Protein AF-A0A4U2E986-F1 (afdb_monomer_lite)

Radius of gyration: 21.04 Å; chains: 1; bounding box: 60×26×69 Å

Sequence (95 aa):
TTSEVTITINGADDPSEITVGEGDSDMGEVTEDVDVAPESNDLMATGTLTITDVDANDVAAFQPNGTFNPEGSTNYTALGMLTITDDGEWTYVVD

Structure (mmCIF, N/CA/C/O backbone):
data_AF-A0A4U2E986-F1
#
_entry.id   AF-A0A4U2E986-F1
#
loop_
_atom_site.group_PDB
_atom_site.id
_atom_site.type_symbol
_atom_site.label_atom_id
_atom_site.label_alt_id
_atom_site.label_comp_id
_atom_site.label_asym_id
_atom_site.label_entity_id
_atom_site.label_seq_id
_atom_site.pdbx_PDB_ins_code
_atom_site.Cartn_x
_atom_site.Cartn_y
_atom_site.Cartn_z
_atom_site.occupancy
_atom_site.B_iso_or_equiv
_atom_site.auth_seq_id
_atom_site.auth_comp_id
_atom_site.auth_asym_id
_atom_site.auth_atom_id
_atom_site.pdbx_PDB_model_num
ATOM 1 N N . THR A 1 1 ? -40.835 0.645 45.882 1.00 66.62 1 THR A N 1
ATOM 2 C CA . THR A 1 1 ? -40.529 1.581 44.784 1.00 66.62 1 THR A CA 1
ATOM 3 C C . THR A 1 1 ? -39.421 0.969 43.968 1.00 66.62 1 THR A C 1
ATOM 5 O O . THR A 1 1 ? -38.551 0.330 44.547 1.00 66.62 1 THR A O 1
ATOM 8 N N . THR A 1 2 ? -39.488 1.089 42.650 1.00 73.62 2 THR A N 1
ATOM 9 C CA . THR A 1 2 ? -38.437 0.596 41.755 1.00 73.62 2 THR A CA 1
ATOM 10 C C . THR A 1 2 ? -37.602 1.795 41.337 1.00 73.62 2 THR A C 1
ATOM 12 O O . THR A 1 2 ? -38.172 2.840 41.026 1.00 73.62 2 THR A O 1
ATOM 15 N N . SER A 1 3 ? -36.281 1.658 41.376 1.00 82.44 3 SER A N 1
ATOM 16 C CA . SER A 1 3 ? -35.354 2.676 40.886 1.00 82.44 3 SER A CA 1
ATOM 17 C C . SER A 1 3 ? -34.707 2.158 39.615 1.00 82.44 3 SER A C 1
ATOM 19 O O . SER A 1 3 ? -34.283 1.005 39.566 1.00 82.44 3 SER A O 1
ATOM 21 N N . GLU A 1 4 ? -34.649 3.009 38.602 1.00 88.44 4 GLU A N 1
ATOM 22 C CA . GLU A 1 4 ? -33.993 2.712 37.337 1.00 88.44 4 GLU A CA 1
ATOM 23 C C . GLU A 1 4 ? -32.568 3.269 37.382 1.00 88.44 4 GLU A C 1
ATOM 25 O O . GLU A 1 4 ? -32.343 4.392 37.839 1.00 88.44 4 GLU A O 1
ATOM 30 N N . VAL A 1 5 ? -31.599 2.453 36.973 1.00 90.19 5 VAL A N 1
ATOM 31 C CA . VAL A 1 5 ? -30.190 2.841 36.879 1.00 90.19 5 VAL A CA 1
ATOM 32 C C . VAL A 1 5 ? -29.782 2.676 35.428 1.00 90.19 5 VAL A C 1
ATOM 34 O O . VAL A 1 5 ? -29.772 1.560 34.913 1.00 90.19 5 VAL A O 1
ATOM 37 N N . THR A 1 6 ? -29.434 3.785 34.786 1.00 93.56 6 THR A N 1
ATOM 38 C CA . THR A 1 6 ? -28.896 3.785 33.425 1.00 93.56 6 THR A CA 1
ATOM 39 C C . THR A 1 6 ? -27.378 3.801 33.492 1.00 93.56 6 THR A C 1
ATOM 41 O O . THR A 1 6 ? -26.792 4.661 34.151 1.00 93.56 6 THR A O 1
ATOM 44 N N . ILE A 1 7 ? -26.744 2.856 32.801 1.00 93.19 7 ILE A N 1
ATOM 45 C CA . ILE A 1 7 ? -25.295 2.814 32.607 1.00 93.19 7 ILE A CA 1
ATOM 46 C C . ILE A 1 7 ? -25.023 3.092 31.131 1.00 93.19 7 ILE A C 1
ATOM 48 O O . ILE A 1 7 ? -25.613 2.447 30.267 1.00 93.19 7 ILE A O 1
ATOM 52 N N . THR A 1 8 ? -24.113 4.024 30.861 1.00 94.69 8 THR A N 1
ATOM 53 C CA . THR A 1 8 ? -23.616 4.312 29.512 1.00 94.69 8 THR A CA 1
ATOM 54 C C . THR A 1 8 ? -22.156 3.888 29.425 1.00 94.69 8 THR A C 1
ATOM 56 O O . THR A 1 8 ? -21.355 4.272 30.278 1.00 94.69 8 THR A O 1
ATOM 59 N N . ILE A 1 9 ? -21.816 3.112 28.398 1.00 92.50 9 ILE A N 1
ATOM 60 C CA . ILE A 1 9 ? -20.442 2.735 28.056 1.00 92.50 9 ILE A CA 1
ATOM 61 C C . ILE A 1 9 ? -20.120 3.407 26.725 1.00 92.50 9 ILE A C 1
ATOM 63 O O . ILE A 1 9 ? -20.899 3.285 25.783 1.00 92.50 9 ILE A O 1
ATOM 67 N N . ASN A 1 10 ? -18.991 4.106 26.662 1.00 91.25 10 ASN A N 1
ATOM 68 C CA . ASN A 1 10 ? -18.475 4.684 25.427 1.00 91.25 10 ASN A CA 1
ATOM 69 C C . ASN A 1 10 ? -17.209 3.914 25.047 1.00 91.25 10 ASN A C 1
ATOM 71 O O . ASN A 1 10 ? -16.316 3.789 25.889 1.00 91.25 10 ASN A O 1
ATOM 75 N N . GLY A 1 11 ? -17.167 3.387 23.824 1.00 91.88 11 GLY A N 1
ATOM 76 C CA . GLY A 1 11 ? -15.955 2.800 23.255 1.00 91.88 11 GLY A CA 1
ATOM 77 C C . GLY A 1 11 ? -14.869 3.855 23.034 1.00 91.88 11 GLY A C 1
ATOM 78 O O . GLY A 1 11 ? -15.152 5.058 23.043 1.00 91.88 11 GLY A O 1
ATOM 79 N N . ALA A 1 12 ? -13.635 3.387 22.880 1.00 94.62 12 ALA A N 1
ATOM 80 C CA . ALA A 1 12 ? -12.528 4.172 22.350 1.00 94.62 12 ALA A CA 1
ATOM 81 C C . ALA A 1 12 ? -12.240 3.692 20.925 1.00 94.62 12 ALA A C 1
ATOM 83 O O . ALA A 1 12 ? -12.655 2.596 20.583 1.00 94.62 12 ALA A O 1
ATOM 84 N N . ASP A 1 13 ? -11.555 4.531 20.158 1.00 94.94 13 ASP A N 1
ATOM 85 C CA . ASP A 1 13 ? -11.035 4.201 18.831 1.00 94.94 13 ASP A CA 1
ATOM 86 C C . ASP A 1 13 ? -9.885 3.189 18.969 1.00 94.94 13 ASP A C 1
ATOM 88 O O . ASP A 1 13 ? -8.956 3.418 19.761 1.00 94.94 13 ASP A O 1
ATOM 92 N N . ASP A 1 14 ? -9.965 2.085 18.239 1.00 95.44 14 ASP A N 1
ATOM 93 C CA . ASP A 1 14 ? -8.947 1.049 18.125 1.00 95.44 14 ASP A CA 1
ATOM 94 C C . ASP A 1 14 ? -8.212 1.204 16.773 1.00 95.44 14 ASP A C 1
ATOM 96 O O . ASP A 1 14 ? -8.831 1.476 15.752 1.00 95.44 14 ASP A O 1
ATOM 100 N N . PRO A 1 15 ? -6.875 1.051 16.708 1.00 95.50 15 PRO A N 1
ATOM 101 C CA . PRO A 1 15 ? -6.166 1.170 15.436 1.00 95.50 15 PRO A CA 1
ATOM 102 C C . PRO A 1 15 ? -6.541 0.054 14.456 1.00 95.50 15 PRO A C 1
ATOM 104 O O . PRO A 1 15 ? -6.563 -1.119 14.839 1.00 95.50 15 PRO A O 1
ATOM 107 N N . SER A 1 16 ? -6.673 0.396 13.174 1.00 96.69 16 SER A N 1
ATOM 108 C CA . SER A 1 16 ? -6.788 -0.603 12.114 1.00 96.69 16 SER A CA 1
ATOM 109 C C . SER A 1 16 ? -5.554 -1.515 12.058 1.00 96.69 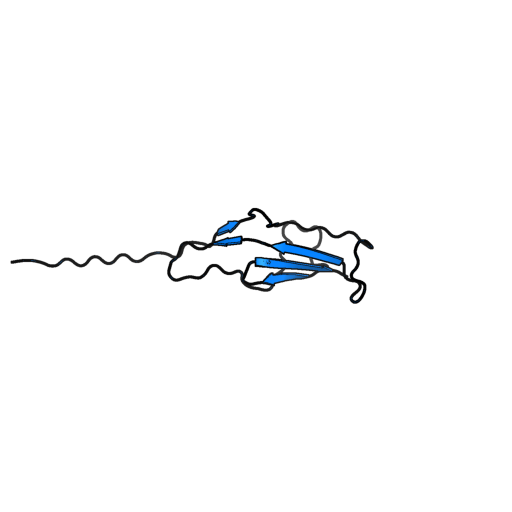16 SER A C 1
ATOM 111 O O . SER A 1 16 ? -4.411 -1.090 12.266 1.00 96.69 16 SER A O 1
ATOM 113 N N . GLU A 1 17 ? -5.775 -2.780 11.723 1.00 97.44 17 GLU A N 1
ATOM 114 C CA . GLU A 1 17 ? -4.743 -3.800 11.564 1.00 97.44 17 GLU A CA 1
ATOM 115 C C . GLU A 1 17 ? -4.490 -4.068 10.075 1.00 97.44 17 GLU A C 1
ATOM 117 O O . GLU A 1 17 ? -5.413 -4.402 9.332 1.00 97.44 17 GLU A O 1
ATOM 122 N N . ILE A 1 18 ? -3.233 -3.928 9.639 1.00 97.81 18 ILE A N 1
ATOM 123 C CA . ILE A 1 18 ? -2.785 -4.257 8.278 1.00 97.81 18 ILE A CA 1
ATOM 124 C C . ILE A 1 18 ? -2.031 -5.585 8.320 1.00 97.81 18 ILE A C 1
ATOM 126 O O . ILE A 1 18 ? -1.111 -5.757 9.122 1.00 97.81 18 ILE A O 1
ATOM 130 N N . THR A 1 19 ? -2.393 -6.514 7.439 1.00 97.69 19 THR A N 1
ATOM 131 C CA . THR A 1 19 ? -1.799 -7.853 7.367 1.00 97.69 19 THR A CA 1
ATOM 132 C C . THR A 1 19 ? -1.403 -8.224 5.941 1.00 97.69 19 THR A C 1
ATOM 134 O O . THR A 1 19 ? -1.904 -7.662 4.968 1.00 97.69 19 THR A O 1
ATOM 137 N N . VAL A 1 20 ? -0.491 -9.192 5.837 1.00 98.25 20 VAL A N 1
ATOM 138 C CA . VAL A 1 20 ? -0.126 -9.853 4.580 1.00 98.25 20 VAL A CA 1
ATOM 139 C C . VAL A 1 20 ? -0.696 -11.268 4.636 1.00 98.25 20 V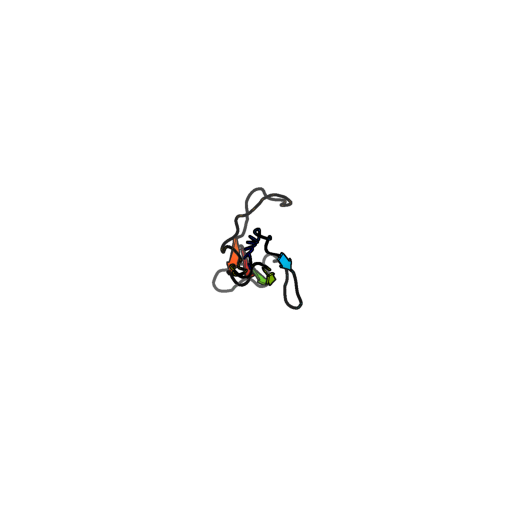AL A C 1
ATOM 141 O O . VAL A 1 20 ? -0.112 -12.164 5.255 1.00 98.25 20 VAL A O 1
ATOM 144 N N . GLY A 1 21 ? -1.896 -11.434 4.082 1.00 94.69 21 GLY A N 1
ATOM 145 C CA . GLY A 1 21 ? -2.605 -12.706 4.008 1.00 94.69 21 GLY A CA 1
ATOM 146 C C . GLY A 1 21 ? -2.165 -13.603 2.847 1.00 94.69 21 GLY A C 1
ATOM 147 O O . GLY A 1 21 ? -1.177 -13.367 2.155 1.00 94.69 21 GLY A O 1
ATOM 148 N N . GLU A 1 22 ? -2.927 -14.673 2.622 1.00 95.81 22 GLU A N 1
ATOM 149 C CA . GLU A 1 22 ? -2.745 -15.518 1.440 1.00 95.81 22 GLU A CA 1
ATOM 150 C C . GLU A 1 22 ? -3.112 -14.730 0.174 1.00 95.81 22 GLU A C 1
ATOM 152 O O . GLU A 1 22 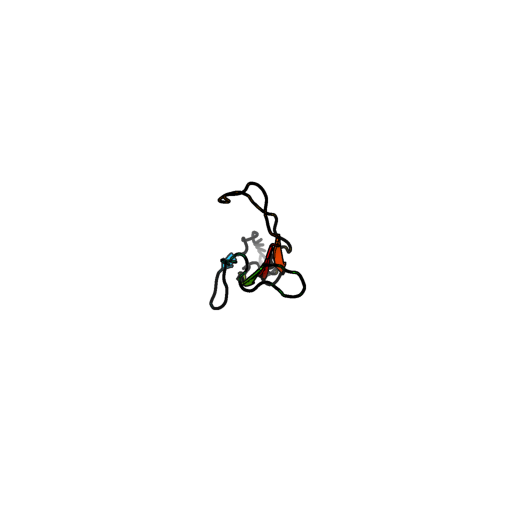? -4.253 -14.306 0.017 1.00 95.81 22 GLU A O 1
ATOM 157 N N . GLY A 1 23 ? -2.146 -14.560 -0.730 1.00 94.31 23 GLY A N 1
ATOM 158 C CA . GLY A 1 23 ? -2.314 -13.784 -1.963 1.00 94.31 23 GLY A CA 1
ATOM 159 C C . GLY A 1 23 ? -1.862 -12.325 -1.859 1.00 94.31 23 GLY A C 1
ATOM 160 O O . GLY A 1 23 ? -1.636 -11.711 -2.898 1.00 94.31 23 GLY A O 1
ATOM 161 N N . ASP A 1 24 ? -1.648 -11.819 -0.644 1.00 98.25 24 ASP A N 1
ATOM 162 C CA . ASP A 1 24 ? -1.085 -10.491 -0.407 1.00 98.25 24 ASP A CA 1
ATOM 163 C C . ASP A 1 24 ? 0.439 -10.482 -0.544 1.00 98.25 24 ASP A C 1
ATOM 165 O O . ASP A 1 24 ? 1.121 -11.510 -0.465 1.00 98.25 24 ASP A O 1
ATOM 169 N N . SER A 1 25 ? 0.989 -9.283 -0.702 1.00 97.94 25 SER A N 1
ATOM 170 C CA . SER A 1 25 ? 2.420 -9.043 -0.587 1.00 97.94 25 SER A CA 1
ATOM 171 C C . SER A 1 25 ? 2.686 -7.615 -0.138 1.00 97.94 25 SER A C 1
ATOM 173 O O . SER A 1 25 ? 2.095 -6.678 -0.662 1.00 97.94 25 SER A O 1
ATOM 175 N N . ASP A 1 26 ? 3.616 -7.441 0.794 1.00 96.62 26 ASP A N 1
ATOM 176 C CA . ASP A 1 26 ? 4.189 -6.152 1.194 1.00 96.62 26 ASP A CA 1
ATOM 177 C C . ASP A 1 26 ? 5.538 -5.874 0.509 1.00 96.62 26 ASP A C 1
ATOM 179 O O . ASP A 1 26 ? 6.240 -4.922 0.858 1.00 96.62 26 ASP A O 1
ATOM 183 N N . MET A 1 27 ? 5.915 -6.702 -0.470 1.00 95.56 27 MET A N 1
ATOM 184 C CA . MET A 1 27 ? 7.189 -6.616 -1.172 1.00 95.56 27 MET A CA 1
ATOM 185 C C . MET A 1 27 ? 6.996 -6.701 -2.686 1.00 95.56 27 MET A C 1
ATOM 187 O O . MET A 1 27 ? 6.168 -7.445 -3.200 1.00 95.56 27 MET A O 1
ATOM 191 N N . GLY A 1 28 ? 7.833 -5.973 -3.417 1.00 96.00 28 GLY A N 1
ATOM 192 C CA . GLY A 1 28 ? 7.935 -6.051 -4.867 1.00 96.00 28 GLY A CA 1
ATOM 193 C C . GLY A 1 28 ? 9.339 -5.676 -5.310 1.00 96.00 28 GLY A C 1
ATOM 194 O O . GLY A 1 28 ? 10.028 -4.911 -4.633 1.00 96.00 28 GLY A O 1
ATOM 195 N N . GLU A 1 29 ? 9.767 -6.218 -6.443 1.00 96.69 29 GLU A N 1
ATOM 196 C CA . GLU A 1 29 ? 11.051 -5.894 -7.052 1.00 96.69 29 GLU A CA 1
ATOM 197 C C . GLU A 1 29 ? 10.882 -5.649 -8.547 1.00 96.69 29 GLU A C 1
ATOM 199 O O . GLU A 1 29 ? 10.014 -6.227 -9.198 1.00 96.69 29 GLU A O 1
ATOM 204 N N . VAL A 1 30 ? 11.735 -4.782 -9.079 1.00 97.88 30 VAL A N 1
ATOM 205 C CA . VAL A 1 30 ? 11.888 -4.551 -10.512 1.00 97.88 30 VAL A CA 1
ATOM 206 C C . VAL A 1 30 ? 13.367 -4.646 -10.856 1.00 97.88 30 VAL A C 1
ATOM 208 O O . VAL A 1 30 ? 14.226 -4.354 -10.021 1.00 97.88 30 VAL A O 1
ATOM 211 N N . THR A 1 31 ? 13.674 -5.061 -12.080 1.00 97.75 31 THR A N 1
ATOM 212 C CA . THR A 1 31 ? 15.045 -5.109 -12.598 1.00 97.75 31 THR A CA 1
ATOM 213 C C . THR A 1 31 ? 15.115 -4.267 -13.862 1.00 97.75 31 THR A C 1
ATOM 215 O O . THR A 1 31 ? 14.233 -4.369 -14.708 1.00 97.75 31 THR A O 1
ATOM 218 N N . GLU A 1 32 ? 16.161 -3.448 -13.982 1.00 97.12 32 GLU A N 1
ATOM 219 C CA . GLU A 1 32 ? 16.426 -2.648 -15.184 1.00 97.12 32 GLU A CA 1
ATOM 220 C C . GLU A 1 32 ? 16.344 -3.518 -16.445 1.00 97.12 32 GLU A C 1
ATOM 222 O O . GLU A 1 32 ? 16.871 -4.633 -16.475 1.00 97.12 32 GLU A O 1
ATOM 227 N N . ASP A 1 33 ? 15.662 -3.002 -17.468 1.00 96.94 33 ASP A N 1
ATOM 228 C CA . ASP A 1 33 ? 15.455 -3.648 -18.768 1.00 96.94 33 ASP A CA 1
ATOM 229 C C . ASP A 1 33 ? 14.687 -4.990 -18.747 1.00 96.94 33 ASP A C 1
ATOM 231 O O . ASP A 1 33 ? 14.611 -5.676 -19.773 1.00 96.94 33 ASP A O 1
ATOM 235 N N . VAL A 1 34 ? 14.089 -5.384 -17.618 1.00 97.62 34 VAL A N 1
ATOM 236 C CA . VAL A 1 34 ? 13.304 -6.623 -17.486 1.00 97.62 34 VAL A CA 1
ATOM 237 C C . VAL A 1 34 ? 11.822 -6.296 -17.335 1.00 97.62 34 VAL A C 1
ATOM 239 O O . VAL A 1 34 ? 11.447 -5.494 -16.490 1.00 97.62 34 VAL A O 1
ATOM 242 N N . ASP A 1 35 ? 10.980 -6.944 -18.146 1.00 96.12 35 ASP A N 1
ATOM 243 C CA . ASP A 1 35 ? 9.515 -6.799 -18.116 1.00 96.12 35 ASP A CA 1
ATOM 244 C C . ASP A 1 35 ? 9.018 -5.341 -18.233 1.00 96.12 35 ASP A C 1
ATOM 246 O O . ASP A 1 35 ? 7.969 -4.970 -17.708 1.00 96.12 35 ASP A O 1
ATOM 250 N N . VAL A 1 36 ? 9.764 -4.524 -18.984 1.00 97.69 36 VAL A N 1
ATOM 251 C CA . VAL A 1 36 ? 9.442 -3.123 -19.285 1.00 97.69 36 VAL A CA 1
ATOM 252 C C . VAL A 1 36 ? 8.105 -3.022 -20.026 1.00 97.69 36 VAL A C 1
ATOM 254 O O . VAL A 1 36 ? 7.888 -3.684 -21.050 1.00 97.69 36 VAL A O 1
ATOM 257 N N . ALA A 1 37 ? 7.216 -2.155 -19.543 1.00 96.19 37 ALA A N 1
ATOM 258 C CA . ALA A 1 37 ? 5.925 -1.910 -20.164 1.00 96.19 37 ALA A CA 1
ATOM 259 C C . ALA A 1 37 ? 6.120 -1.282 -21.561 1.00 96.19 37 ALA A C 1
ATOM 261 O O . ALA A 1 37 ? 6.684 -0.195 -21.678 1.00 96.19 37 ALA A O 1
ATOM 262 N N . PRO A 1 38 ? 5.633 -1.908 -22.648 1.00 94.06 38 PRO A N 1
ATOM 263 C CA . PRO A 1 38 ? 6.005 -1.521 -24.013 1.00 94.06 38 PRO A CA 1
ATOM 264 C C . PRO A 1 38 ? 5.468 -0.154 -24.460 1.00 94.06 38 PRO A C 1
ATOM 266 O O . PRO A 1 38 ? 5.941 0.384 -25.459 1.00 94.06 38 PRO A O 1
ATOM 269 N N . GLU A 1 39 ? 4.457 0.388 -23.775 1.00 94.69 39 GLU A N 1
ATOM 270 C CA . GLU A 1 39 ? 3.861 1.681 -24.130 1.00 94.69 39 GLU A CA 1
ATOM 271 C C . GLU A 1 39 ? 4.424 2.846 -23.316 1.00 94.69 39 GLU A C 1
ATOM 273 O O . GLU A 1 39 ? 4.624 3.926 -23.874 1.00 94.69 39 GLU A O 1
ATOM 278 N N . SER A 1 40 ? 4.680 2.644 -22.022 1.00 95.06 40 SER A N 1
ATOM 279 C CA . SER A 1 40 ? 5.178 3.700 -21.138 1.00 95.06 40 SER A CA 1
ATOM 280 C C . SER A 1 40 ? 6.690 3.661 -20.917 1.00 95.06 40 SER A C 1
ATOM 282 O O . SER A 1 40 ? 7.253 4.685 -20.560 1.00 95.06 40 SER A O 1
ATOM 284 N N . ASN A 1 41 ? 7.345 2.537 -21.232 1.00 95.88 41 ASN A N 1
ATOM 285 C CA . ASN A 1 41 ? 8.725 2.204 -20.863 1.00 95.88 41 ASN A CA 1
ATOM 286 C C . ASN A 1 41 ? 8.978 2.112 -19.352 1.00 95.88 41 ASN A C 1
ATOM 288 O O . ASN A 1 41 ? 10.128 2.098 -18.940 1.00 95.88 41 ASN A O 1
ATOM 292 N N . ASP A 1 42 ? 7.929 1.958 -18.544 1.00 97.56 42 ASP A N 1
ATOM 293 C CA . ASP A 1 42 ? 8.094 1.824 -17.100 1.00 97.56 42 ASP A CA 1
ATOM 294 C C . ASP A 1 42 ? 8.366 0.374 -16.674 1.00 97.56 42 ASP A C 1
ATOM 296 O O . ASP A 1 42 ? 7.856 -0.590 -17.257 1.00 97.56 42 ASP A O 1
ATOM 300 N N . LEU A 1 43 ? 9.080 0.230 -15.565 1.00 98.50 43 LEU A N 1
ATOM 301 C CA . LEU A 1 43 ? 9.114 -0.965 -14.735 1.00 98.50 43 LEU A CA 1
ATOM 302 C C . LEU A 1 43 ? 7.995 -0.910 -13.692 1.00 98.50 43 LEU A C 1
ATOM 304 O O . LEU A 1 43 ? 7.765 0.125 -13.058 1.00 98.50 43 LEU A O 1
ATOM 308 N N . MET A 1 44 ? 7.324 -2.042 -13.469 1.00 97.88 44 MET A N 1
ATOM 309 C CA . MET A 1 44 ? 6.167 -2.112 -12.576 1.00 97.88 44 MET A CA 1
ATOM 310 C C . MET A 1 44 ? 6.234 -3.304 -11.622 1.00 97.88 44 MET A C 1
ATOM 312 O O . MET A 1 44 ? 6.608 -4.407 -12.012 1.00 97.88 44 MET A O 1
ATOM 316 N N . ALA A 1 45 ? 5.791 -3.088 -10.386 1.00 98.00 45 ALA A N 1
ATOM 317 C CA . ALA A 1 45 ? 5.494 -4.142 -9.420 1.00 98.00 45 ALA A CA 1
ATOM 318 C C . ALA A 1 45 ? 4.131 -3.878 -8.769 1.00 98.00 45 ALA A C 1
ATOM 320 O O . ALA A 1 45 ? 3.750 -2.726 -8.558 1.00 98.00 45 ALA A O 1
ATOM 321 N N . THR A 1 46 ? 3.398 -4.940 -8.446 1.00 97.94 46 THR A N 1
ATOM 322 C CA . THR A 1 46 ? 2.048 -4.860 -7.869 1.00 97.94 46 THR A CA 1
ATOM 323 C C . THR A 1 46 ? 1.878 -5.865 -6.744 1.00 97.94 46 THR A C 1
ATOM 325 O O . THR A 1 46 ? 2.487 -6.935 -6.778 1.00 97.94 46 THR A O 1
ATOM 328 N N . GLY A 1 47 ? 0.961 -5.581 -5.831 1.00 98.25 47 GLY A N 1
ATOM 329 C CA . GLY A 1 47 ? 0.513 -6.523 -4.815 1.00 98.25 47 GLY A CA 1
ATOM 330 C C . GLY A 1 47 ? -0.714 -5.998 -4.085 1.00 98.25 47 GLY A C 1
ATOM 331 O O . GLY A 1 47 ? -1.271 -4.961 -4.449 1.00 98.25 47 GLY A O 1
ATOM 332 N N . THR A 1 48 ? -1.137 -6.725 -3.061 1.00 98.25 48 THR A N 1
ATOM 333 C CA . THR A 1 48 ? -2.275 -6.358 -2.215 1.00 98.25 48 THR A CA 1
ATOM 334 C C . THR A 1 48 ? -1.889 -6.428 -0.745 1.00 98.25 48 THR A C 1
ATOM 336 O O . THR A 1 48 ? -0.992 -7.184 -0.368 1.00 98.25 48 THR A O 1
ATOM 339 N N . LEU A 1 49 ? -2.546 -5.614 0.076 1.00 98.19 49 LEU A N 1
ATOM 340 C CA . LEU A 1 49 ? -2.502 -5.671 1.533 1.00 98.19 49 LEU A CA 1
ATOM 341 C C . LEU A 1 49 ? -3.929 -5.763 2.063 1.00 98.19 49 LEU A C 1
ATOM 343 O O . LEU A 1 49 ? -4.820 -5.078 1.566 1.00 98.19 49 LEU A O 1
ATOM 347 N N . THR A 1 50 ? -4.128 -6.535 3.124 1.00 97.75 50 THR A N 1
ATOM 348 C CA . THR A 1 50 ? -5.423 -6.618 3.801 1.00 97.75 50 THR A CA 1
ATOM 349 C C . THR A 1 50 ? -5.464 -5.651 4.981 1.00 97.75 50 THR A C 1
ATOM 351 O O . THR A 1 50 ? -4.536 -5.632 5.790 1.00 97.75 50 THR A O 1
ATOM 354 N N . ILE A 1 51 ? -6.556 -4.893 5.122 1.00 97.50 51 ILE A N 1
ATOM 355 C CA . ILE A 1 51 ? -6.828 -4.040 6.287 1.00 97.50 51 ILE A CA 1
ATOM 356 C C . ILE A 1 51 ? -8.127 -4.455 6.983 1.00 97.50 51 ILE A C 1
ATOM 358 O O . ILE A 1 51 ? -9.136 -4.742 6.337 1.00 97.50 51 ILE A O 1
ATOM 362 N N . THR A 1 52 ? -8.106 -4.492 8.312 1.00 96.81 52 THR A N 1
ATOM 363 C CA . THR A 1 52 ? -9.282 -4.751 9.150 1.00 96.81 52 THR A CA 1
ATOM 364 C C . THR A 1 52 ? -9.380 -3.734 10.270 1.00 96.81 52 THR A C 1
ATOM 366 O O . THR A 1 52 ? -8.363 -3.259 10.763 1.00 96.81 52 THR A O 1
ATOM 369 N N . ASP A 1 53 ? -10.602 -3.454 10.705 1.00 96.88 53 ASP A N 1
ATOM 370 C CA . ASP A 1 53 ? -10.882 -2.572 11.830 1.00 96.88 53 ASP A CA 1
ATOM 371 C C . ASP A 1 53 ? -11.968 -3.206 12.707 1.00 96.88 53 ASP A C 1
ATOM 373 O O . ASP A 1 53 ? -12.902 -3.834 12.192 1.00 96.88 53 ASP A O 1
ATOM 377 N N . VAL A 1 54 ? -11.799 -3.134 14.027 1.00 96.88 54 VAL A N 1
ATOM 378 C CA . VAL A 1 54 ? -12.716 -3.749 14.997 1.00 96.88 54 VAL A CA 1
ATOM 379 C C . VAL A 1 54 ? -13.856 -2.804 15.379 1.00 96.88 54 VAL A C 1
ATOM 381 O O . VAL A 1 54 ? -14.895 -3.266 15.873 1.00 96.88 54 VAL A O 1
ATOM 384 N N . ASP A 1 55 ? -13.705 -1.504 15.121 1.00 96.31 55 ASP A N 1
ATOM 385 C CA . ASP A 1 55 ? -14.702 -0.504 15.458 1.00 96.31 55 ASP A CA 1
ATOM 386 C C . ASP A 1 55 ? -15.924 -0.602 14.547 1.00 96.31 55 ASP A C 1
ATOM 388 O O . ASP A 1 55 ? -15.899 -0.352 13.345 1.00 96.31 55 ASP A O 1
ATOM 392 N N . ALA A 1 56 ? -17.073 -0.926 15.143 1.00 90.06 56 ALA A N 1
ATOM 393 C CA . ALA A 1 56 ? -18.320 -1.135 14.403 1.00 90.06 56 ALA A CA 1
ATOM 394 C C . ALA A 1 56 ? -18.875 0.136 13.729 1.00 90.06 56 ALA A C 1
ATOM 396 O O . ALA A 1 56 ? -19.834 0.059 12.955 1.00 90.06 56 ALA A O 1
ATOM 397 N N . ASN A 1 57 ? -18.344 1.307 14.081 1.00 90.44 57 ASN A N 1
ATOM 398 C CA . ASN A 1 57 ? -18.704 2.600 13.506 1.00 90.44 57 ASN A CA 1
ATOM 399 C C . ASN A 1 57 ? -17.679 3.115 12.489 1.00 90.44 57 ASN A C 1
ATOM 401 O O . ASN A 1 57 ? -17.828 4.263 12.064 1.00 90.44 57 ASN A O 1
ATOM 405 N N . ASP A 1 58 ? -16.690 2.303 12.120 1.00 92.06 58 ASP A N 1
ATOM 406 C CA . ASP A 1 58 ? -15.699 2.622 11.099 1.00 92.06 58 ASP A CA 1
ATOM 407 C C . ASP A 1 58 ? -15.662 1.556 9.989 1.00 92.06 58 ASP A C 1
ATOM 409 O O . ASP A 1 58 ? -16.221 0.462 10.110 1.00 92.06 58 ASP A O 1
ATOM 413 N N . VAL A 1 59 ? -15.059 1.913 8.858 1.00 93.69 59 VAL A N 1
ATOM 414 C CA . VAL A 1 59 ? -14.784 1.024 7.734 1.00 93.69 59 VAL A CA 1
ATOM 415 C C . VAL A 1 59 ? -13.285 1.044 7.483 1.00 93.69 59 VAL A C 1
ATOM 417 O O . VAL A 1 59 ? -12.736 2.062 7.072 1.00 93.69 59 VAL A O 1
ATOM 420 N N . ALA A 1 60 ? -12.652 -0.112 7.675 1.00 96.62 60 ALA A N 1
ATOM 421 C CA . ALA A 1 60 ? -11.245 -0.317 7.369 1.00 96.62 60 ALA A CA 1
ATOM 422 C C . ALA A 1 60 ? -10.943 0.073 5.915 1.00 96.62 60 ALA A C 1
ATOM 424 O O . ALA A 1 60 ? -11.518 -0.500 4.988 1.00 96.62 60 ALA A O 1
ATOM 425 N N . ALA A 1 61 ? -10.048 1.038 5.720 1.00 97.12 61 ALA A N 1
ATOM 426 C CA . ALA A 1 61 ? -9.627 1.489 4.402 1.00 97.12 61 ALA A CA 1
ATOM 427 C C . ALA A 1 61 ? -8.231 2.109 4.462 1.00 97.12 61 ALA A C 1
ATOM 429 O O . ALA A 1 61 ? -7.866 2.787 5.427 1.00 97.12 61 ALA A O 1
ATOM 430 N N . PHE A 1 62 ? -7.453 1.931 3.399 1.00 97.00 62 PHE A N 1
ATOM 431 C CA . PHE A 1 62 ? -6.210 2.672 3.232 1.00 97.00 62 PHE A CA 1
ATOM 432 C C . PHE A 1 62 ? -6.492 4.102 2.782 1.00 97.00 62 PHE A C 1
ATOM 434 O O . PHE A 1 62 ? -7.404 4.369 2.001 1.00 97.00 62 PHE A O 1
ATO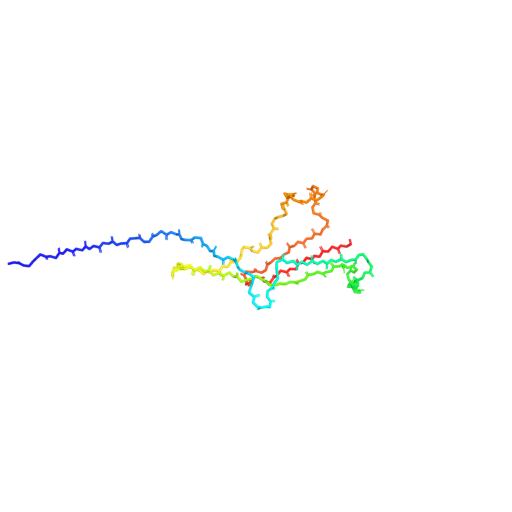M 441 N N . GLN A 1 63 ? -5.643 5.036 3.208 1.00 95.19 63 GLN A N 1
ATOM 442 C CA . GLN A 1 63 ? -5.595 6.341 2.564 1.00 95.19 63 GLN A CA 1
ATOM 443 C C . GLN A 1 63 ? -4.857 6.204 1.222 1.00 95.19 63 GLN A C 1
ATOM 445 O O . GLN A 1 63 ? -3.668 5.864 1.231 1.00 95.19 63 GLN A O 1
ATOM 450 N N . PRO A 1 64 ? -5.497 6.507 0.077 1.00 95.69 64 PRO A N 1
ATOM 451 C CA . PRO A 1 64 ? -4.846 6.348 -1.213 1.00 95.69 64 PRO A CA 1
ATOM 452 C C . PRO A 1 64 ? -3.645 7.278 -1.388 1.00 95.69 64 PRO A C 1
ATOM 454 O O . PRO A 1 64 ? -3.633 8.403 -0.883 1.00 95.69 64 PRO A O 1
ATOM 457 N N . ASN A 1 65 ? -2.692 6.838 -2.210 1.00 85.56 65 ASN A N 1
ATOM 458 C CA . ASN A 1 65 ? -1.474 7.574 -2.583 1.00 85.56 65 ASN A CA 1
ATOM 459 C C . ASN A 1 65 ? -0.547 7.878 -1.392 1.00 85.56 65 ASN A C 1
ATOM 461 O O . ASN A 1 65 ? -0.527 8.983 -0.842 1.00 85.56 65 ASN A O 1
ATOM 465 N N . GLY A 1 66 ? 0.267 6.886 -1.027 1.00 79.56 66 GLY A N 1
ATOM 466 C CA . GLY A 1 66 ? 1.265 7.010 0.029 1.00 79.56 66 GLY A CA 1
ATOM 467 C C . GLY A 1 66 ? 2.281 8.131 -0.216 1.00 79.56 66 GLY A C 1
ATOM 468 O O . GLY A 1 66 ? 2.571 8.529 -1.343 1.00 79.56 66 GLY A O 1
ATOM 469 N N . THR A 1 67 ? 2.856 8.643 0.870 1.00 89.44 67 THR A N 1
ATOM 470 C CA . THR A 1 67 ? 3.999 9.561 0.807 1.00 89.44 67 THR A CA 1
ATOM 471 C C . THR A 1 67 ? 5.281 8.773 1.022 1.00 89.44 67 THR A C 1
ATOM 473 O O . THR A 1 67 ? 5.378 7.992 1.966 1.00 89.44 67 THR A O 1
ATOM 476 N N . PHE A 1 68 ? 6.279 8.994 0.169 1.00 92.69 68 PHE A N 1
ATOM 477 C CA . PHE A 1 68 ? 7.588 8.375 0.335 1.00 92.69 68 PHE A CA 1
ATOM 478 C C . PHE A 1 68 ? 8.240 8.791 1.662 1.00 92.69 68 PHE A C 1
ATOM 480 O O . PHE A 1 68 ? 8.416 9.982 1.931 1.00 92.69 68 PHE A O 1
ATOM 487 N N . ASN A 1 69 ? 8.641 7.798 2.457 1.00 92.38 69 ASN A N 1
ATOM 488 C CA . ASN A 1 69 ? 9.484 7.975 3.633 1.00 92.38 69 ASN A CA 1
ATOM 489 C C . ASN A 1 69 ? 10.897 7.445 3.309 1.00 92.38 69 ASN A C 1
ATOM 491 O O . ASN A 1 69 ? 11.026 6.271 2.970 1.00 92.38 69 ASN A O 1
ATOM 495 N N . PRO A 1 70 ? 11.960 8.269 3.406 1.00 93.94 70 PRO A N 1
ATOM 496 C CA . PRO A 1 70 ? 13.329 7.829 3.132 1.00 93.94 70 PRO A CA 1
ATOM 497 C C . PRO A 1 70 ? 13.930 6.940 4.233 1.00 93.94 70 PRO A C 1
ATOM 499 O O . PRO A 1 70 ? 15.061 6.477 4.085 1.00 93.94 70 PRO A O 1
ATOM 502 N N . GLU A 1 71 ? 13.239 6.721 5.353 1.00 94.94 71 GLU A N 1
ATOM 503 C CA . GLU A 1 71 ? 13.709 5.828 6.411 1.00 94.94 71 GLU A CA 1
ATOM 504 C C . GLU A 1 71 ? 13.946 4.408 5.871 1.00 94.94 71 GLU A C 1
ATOM 506 O O . GLU A 1 71 ? 13.068 3.792 5.279 1.00 94.94 71 GLU A O 1
ATOM 511 N N . GLY A 1 72 ? 15.171 3.901 6.035 1.00 89.12 72 GLY A N 1
ATOM 512 C CA . GLY A 1 72 ? 15.582 2.599 5.497 1.00 89.12 72 GLY A CA 1
ATOM 513 C C . GLY A 1 72 ? 15.932 2.586 4.000 1.00 89.12 72 GLY A C 1
ATOM 514 O O . GLY A 1 72 ? 16.475 1.591 3.526 1.00 89.12 72 GLY A O 1
ATOM 515 N N . SER A 1 73 ? 15.703 3.680 3.266 1.00 91.81 73 SER A N 1
ATOM 516 C CA . SER A 1 73 ? 16.068 3.808 1.851 1.00 91.81 73 SER A CA 1
ATOM 517 C C . SER A 1 73 ? 17.554 4.136 1.662 1.00 91.81 73 SER A C 1
ATOM 519 O O . SER A 1 73 ? 18.166 4.863 2.447 1.00 91.81 73 SER A O 1
ATOM 521 N N . THR A 1 74 ? 18.139 3.655 0.562 1.00 93.38 74 THR A N 1
ATOM 522 C CA . THR A 1 74 ? 19.478 4.064 0.099 1.00 93.38 74 THR A CA 1
ATOM 523 C C . THR A 1 74 ? 19.475 5.420 -0.620 1.00 93.38 74 THR A C 1
ATOM 525 O O . THR A 1 74 ? 20.541 5.999 -0.828 1.00 93.38 74 THR A O 1
ATOM 528 N N . ASN A 1 75 ? 18.295 5.947 -0.967 1.00 93.00 75 ASN A N 1
ATOM 529 C CA . ASN A 1 75 ? 18.090 7.237 -1.627 1.00 93.00 75 ASN A CA 1
ATOM 530 C C . ASN A 1 75 ? 17.211 8.167 -0.777 1.00 93.00 75 ASN A C 1
ATOM 532 O O . ASN A 1 75 ? 16.207 7.741 -0.208 1.00 93.00 75 ASN A O 1
ATOM 536 N N . TYR A 1 76 ? 17.546 9.460 -0.749 1.00 93.88 76 TYR A N 1
ATOM 537 C CA . TYR A 1 76 ? 16.771 10.484 -0.030 1.00 93.88 76 TYR A CA 1
ATOM 538 C C . TYR A 1 76 ? 15.476 10.899 -0.740 1.00 93.88 76 TYR A C 1
ATOM 540 O O . TYR A 1 76 ? 14.615 11.529 -0.131 1.00 93.88 76 TYR A O 1
ATOM 548 N N . THR A 1 77 ? 15.349 10.570 -2.024 1.00 94.31 77 THR A N 1
ATOM 549 C CA . THR A 1 77 ? 14.182 10.848 -2.863 1.00 94.31 77 THR A CA 1
ATOM 550 C C . THR A 1 77 ? 13.715 9.555 -3.514 1.00 94.31 77 THR A C 1
ATOM 552 O O . THR A 1 77 ? 14.547 8.720 -3.873 1.00 94.31 77 THR A O 1
ATOM 555 N N . ALA A 1 78 ? 12.405 9.406 -3.696 1.00 93.88 78 ALA A N 1
ATOM 556 C CA . ALA A 1 78 ? 11.857 8.295 -4.460 1.00 93.88 78 ALA A CA 1
ATOM 557 C C . ALA A 1 78 ? 12.286 8.407 -5.931 1.00 93.88 78 ALA A C 1
ATOM 559 O O . ALA A 1 78 ? 12.252 9.503 -6.495 1.00 93.88 78 ALA A O 1
ATOM 560 N N . LEU A 1 79 ? 12.707 7.288 -6.524 1.00 94.44 79 LEU A N 1
ATOM 561 C CA . LEU A 1 79 ? 12.957 7.190 -7.967 1.00 94.44 79 LEU A CA 1
ATOM 562 C C . LEU A 1 79 ? 11.662 6.865 -8.719 1.00 94.44 79 LEU A C 1
ATOM 564 O O . LEU A 1 79 ? 11.405 7.445 -9.765 1.00 94.44 79 LEU A O 1
ATOM 568 N N . GLY A 1 80 ? 10.837 5.988 -8.146 1.00 94.56 80 GLY A N 1
ATOM 569 C CA . GLY A 1 80 ? 9.493 5.688 -8.623 1.00 94.56 80 GLY A CA 1
ATOM 570 C C . GLY A 1 80 ? 8.389 6.285 -7.753 1.00 94.56 80 GLY A C 1
ATOM 571 O O . GLY A 1 80 ? 8.632 7.047 -6.813 1.00 94.56 80 GLY A O 1
ATOM 572 N N . MET A 1 81 ? 7.157 5.890 -8.049 1.00 94.25 81 MET A N 1
ATOM 573 C CA . MET A 1 81 ? 5.954 6.247 -7.305 1.00 94.25 81 MET A CA 1
ATOM 574 C C . MET A 1 81 ? 5.222 4.982 -6.862 1.00 94.25 81 MET A C 1
ATOM 576 O O . MET A 1 81 ? 5.014 4.080 -7.667 1.00 94.25 81 MET A O 1
ATOM 580 N N . LEU A 1 82 ? 4.814 4.943 -5.591 1.00 95.88 82 LEU A N 1
ATOM 581 C CA . LEU A 1 82 ? 3.920 3.920 -5.053 1.00 95.88 82 LEU A CA 1
ATOM 582 C C . LEU A 1 82 ? 2.529 4.519 -4.848 1.00 95.88 82 LEU A C 1
ATOM 584 O O . LEU A 1 82 ? 2.378 5.537 -4.167 1.00 95.88 82 LEU A O 1
ATOM 588 N N . THR A 1 83 ? 1.515 3.873 -5.406 1.00 96.69 83 THR A N 1
ATOM 589 C CA . THR A 1 83 ? 0.102 4.150 -5.140 1.00 96.69 83 THR A CA 1
ATOM 590 C C . THR A 1 83 ? -0.533 2.948 -4.453 1.00 96.69 83 THR A C 1
ATOM 592 O O . THR A 1 83 ? -0.035 1.831 -4.559 1.00 96.69 83 THR A O 1
ATOM 595 N N . ILE A 1 84 ? -1.618 3.190 -3.721 1.00 97.94 84 ILE A N 1
ATOM 596 C CA . ILE A 1 84 ? -2.452 2.153 -3.111 1.00 97.94 84 ILE A CA 1
ATOM 597 C C . ILE A 1 84 ? -3.913 2.588 -3.226 1.00 97.94 84 ILE A C 1
ATOM 599 O O . ILE A 1 84 ? -4.195 3.789 -3.117 1.00 97.94 84 ILE A O 1
ATOM 603 N N . THR A 1 85 ? -4.815 1.654 -3.507 1.00 97.69 85 THR A N 1
ATOM 604 C CA . THR A 1 85 ? -6.265 1.875 -3.435 1.00 97.69 85 THR A CA 1
ATOM 605 C C . THR A 1 85 ? -6.731 1.858 -1.980 1.00 97.69 85 THR A C 1
ATOM 607 O O . THR A 1 85 ? -5.980 1.480 -1.085 1.00 97.69 85 THR A O 1
ATOM 610 N N . ASP A 1 86 ? -7.961 2.290 -1.722 1.00 97.12 86 ASP A N 1
ATOM 611 C CA . ASP A 1 86 ? -8.599 2.154 -0.407 1.00 97.12 86 ASP A CA 1
ATOM 612 C C . ASP A 1 86 ? -8.774 0.686 0.013 1.00 97.12 86 ASP A C 1
ATOM 614 O O . ASP A 1 86 ? -8.630 0.376 1.196 1.00 97.12 86 ASP A O 1
ATOM 618 N N . ASP A 1 87 ? -8.969 -0.206 -0.960 1.00 96.31 87 ASP A N 1
ATOM 619 C CA . ASP A 1 87 ? -9.060 -1.661 -0.778 1.00 96.31 87 ASP A CA 1
ATOM 620 C C . ASP A 1 87 ? -7.695 -2.370 -0.626 1.00 96.31 87 ASP A C 1
ATOM 622 O O . ASP A 1 87 ? -7.651 -3.574 -0.382 1.00 96.31 87 ASP A O 1
ATOM 626 N N . GLY A 1 88 ? -6.573 -1.650 -0.750 1.00 97.12 88 GLY A N 1
ATOM 627 C CA . GLY A 1 88 ? -5.235 -2.185 -0.473 1.00 97.12 88 GLY A CA 1
ATOM 628 C C . GLY A 1 88 ? -4.461 -2.732 -1.676 1.00 97.12 88 GLY A C 1
ATOM 629 O O . GLY A 1 88 ? -3.384 -3.299 -1.492 1.00 97.12 88 GLY A O 1
ATOM 630 N N . GLU A 1 89 ? -4.942 -2.540 -2.905 1.00 98.00 89 GLU A N 1
ATOM 631 C CA . GLU A 1 89 ? -4.178 -2.856 -4.119 1.00 98.00 89 GLU A CA 1
ATOM 632 C C . GLU A 1 89 ? -3.108 -1.786 -4.34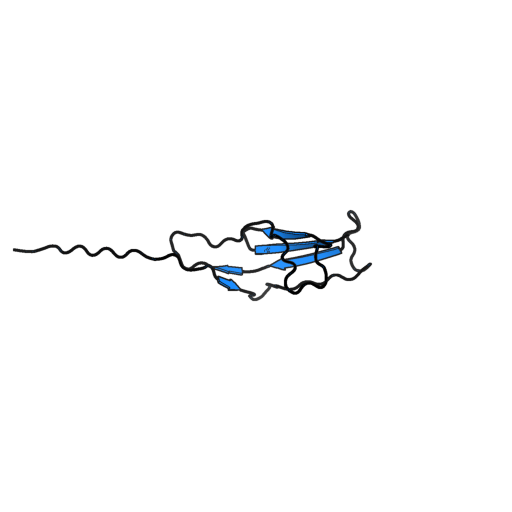2 1.00 98.00 89 GLU A C 1
ATOM 634 O O . GLU A 1 89 ? -3.431 -0.616 -4.563 1.00 98.00 89 GLU A O 1
ATOM 639 N N . TRP A 1 90 ? -1.831 -2.162 -4.295 1.00 98.06 90 TRP A N 1
ATOM 640 C CA . TRP A 1 90 ? -0.724 -1.238 -4.515 1.00 98.06 90 TRP A CA 1
ATOM 641 C C . TRP A 1 90 ? -0.015 -1.480 -5.842 1.00 98.06 90 TRP A C 1
ATOM 643 O O . TRP A 1 90 ? 0.046 -2.587 -6.379 1.00 98.06 90 TRP A O 1
ATOM 653 N N . THR A 1 91 ? 0.541 -0.405 -6.390 1.00 97.19 91 THR A N 1
ATOM 654 C CA . THR A 1 91 ? 1.372 -0.429 -7.594 1.00 97.19 91 THR A CA 1
ATOM 655 C C . THR A 1 91 ? 2.578 0.471 -7.386 1.00 97.19 91 THR A C 1
ATOM 657 O O . THR A 1 91 ? 2.440 1.619 -6.966 1.00 97.19 91 THR A O 1
ATOM 660 N N . TYR A 1 92 ? 3.761 -0.045 -7.698 1.00 96.94 92 TYR A N 1
ATOM 661 C CA . TYR A 1 92 ? 4.992 0.720 -7.820 1.00 96.94 92 TYR A CA 1
ATOM 662 C C . TYR A 1 92 ? 5.358 0.858 -9.299 1.00 96.94 92 TYR A C 1
ATOM 664 O O . TYR A 1 92 ? 5.360 -0.141 -10.018 1.00 96.94 92 TYR A O 1
ATOM 672 N N . VAL A 1 93 ? 5.674 2.078 -9.737 1.00 96.94 93 VAL A N 1
ATOM 673 C CA . VAL A 1 93 ? 6.093 2.392 -11.113 1.00 96.94 93 VAL A CA 1
ATOM 674 C C . VAL A 1 93 ? 7.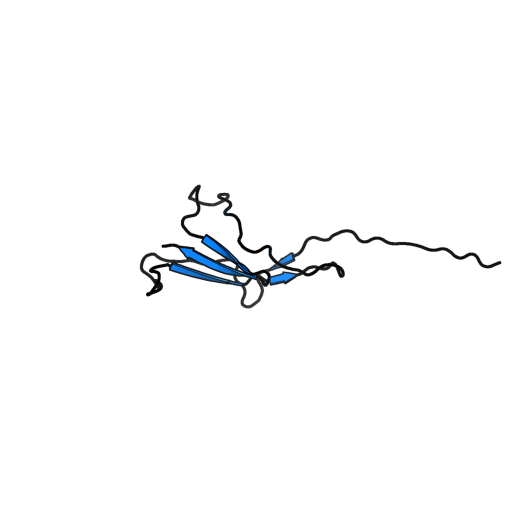363 3.235 -11.089 1.00 96.94 93 VAL A C 1
ATOM 676 O O . VAL A 1 93 ? 7.451 4.192 -10.314 1.00 96.94 93 VAL A O 1
ATOM 679 N N . VAL A 1 94 ? 8.334 2.902 -11.935 1.00 96.81 94 VAL A N 1
ATOM 680 C CA . VAL A 1 94 ? 9.564 3.678 -12.156 1.00 96.81 94 VAL A CA 1
ATOM 681 C C . VAL A 1 94 ? 9.981 3.586 -13.625 1.00 96.81 94 VAL A C 1
ATOM 683 O O . VAL A 1 94 ? 9.835 2.521 -14.212 1.00 96.81 94 VAL A O 1
ATOM 686 N N . ASP A 1 95 ? 10.480 4.686 -14.186 1.00 93.56 95 ASP A N 1
ATOM 687 C CA . ASP A 1 95 ? 11.077 4.770 -15.535 1.00 93.56 95 ASP A CA 1
ATOM 688 C C . ASP A 1 95 ? 12.554 4.341 -15.502 1.00 93.56 95 ASP A C 1
ATOM 690 O O . ASP A 1 95 ? 13.272 4.790 -14.569 1.00 93.56 95 ASP A O 1
#

Foldseek 3Di:
DDDDDDDDDDDDFDDKDKDQDVQFDPDDDWDPPPPQDPPPRKTKDKGFIAIDGPDPPDDQFDDWFDDDDCVVPPDPDDQWGWTAGRRGIIMTIHD

pLDDT: mean 94.54, std 4.89, range [66.62, 98.5]

Secondary structure (DSSP, 8-state):
------------PPPPEEE--TT--S-----TTSS--TTT--EEEEEE-EEE---TT----PPSSPPP--TT-SSSS-SSEEEE-TTSEEEEEE-